Protein AF-A0A2V2N3D8-F1 (afdb_monomer_lite)

Secondary structure (DSSP, 8-state):
--SSSHHHHHHHHHHHHHHHHHHHHHHHHS-----------SSPEEPPHHHHHHHHTS-HHHHHHHH---HHHHHHHHTTS--EE-HHHHHHHHHHHHHHHHHHHHHHHHHHHHHHHHHHHHHHHHHHHHHHTS----------

Organism: NCBI:txid668570

Foldseek 3Di:
DPDPPPVVVVVVVVVVVVVVVVVVVCVVPVPPPPQDQQPDDVDWDFADPVLLVLLVVDDLVLLCVQLVHDSVVSVCVNVVVDGIGDPVSNVSSVVSSVVVVVVVVVVVVVVVVVVVVVVVVVVVVVVVVVVVPPPPPPDDPDDD

Radius of gyration: 30.5 Å; chains: 1; bounding box: 58×70×95 Å

Sequence (144 aa):
MGMSGMITISWFYTTSHVLMVGLGMLYLFGSKDTKRKIEHIAWSVPIPPDLLSRLREFSPVSISKVSGIYLDDVFDILKGNKTKTAPEVIDKLNKTIEILIKQDEELEREAAKIGFMIRGFDAIEQREHEKTDQPKRITGKGKT

Structure (mmCIF, N/CA/C/O backbone):
data_AF-A0A2V2N3D8-F1
#
_entry.id   AF-A0A2V2N3D8-F1
#
loop_
_atom_site.group_PDB
_atom_site.id
_atom_site.type_symbol
_atom_site.label_atom_id
_atom_site.label_alt_id
_atom_site.label_comp_id
_atom_site.label_asym_id
_atom_site.label_entity_id
_atom_site.label_seq_id
_atom_site.pdbx_PDB_ins_code
_atom_site.Cartn_x
_atom_site.Cartn_y
_atom_site.Cartn_z
_atom_site.occupancy
_atom_site.B_iso_or_equiv
_atom_site.auth_seq_id
_atom_site.auth_comp_id
_atom_site.auth_asym_id
_atom_site.auth_atom_id
_atom_site.pdbx_PDB_model_num
ATOM 1 N N . MET A 1 1 ? 31.073 -57.041 2.676 1.00 49.97 1 MET A N 1
ATOM 2 C CA . MET A 1 1 ? 31.063 -55.610 3.062 1.00 49.97 1 MET A CA 1
ATOM 3 C C . MET A 1 1 ? 30.559 -54.811 1.872 1.00 49.97 1 MET A C 1
ATOM 5 O O . MET A 1 1 ? 31.158 -54.948 0.818 1.00 49.97 1 MET A O 1
ATOM 9 N N . GLY A 1 2 ? 29.458 -54.056 1.988 1.00 52.28 2 GLY A N 1
ATOM 10 C CA . GLY A 1 2 ? 29.048 -53.166 0.886 1.00 52.28 2 GLY A CA 1
ATOM 11 C C . GLY A 1 2 ? 27.586 -52.714 0.795 1.00 52.28 2 GLY A C 1
ATOM 12 O O . GLY A 1 2 ? 27.300 -51.887 -0.054 1.00 52.28 2 GLY A O 1
ATOM 13 N N . MET A 1 3 ? 26.656 -53.187 1.636 1.00 47.53 3 MET A N 1
ATOM 14 C CA . MET A 1 3 ? 25.223 -52.831 1.495 1.00 47.53 3 MET A CA 1
ATOM 15 C C . MET A 1 3 ? 24.660 -51.884 2.567 1.00 47.53 3 MET A C 1
ATOM 17 O O . MET A 1 3 ? 23.502 -51.492 2.480 1.00 47.53 3 MET A O 1
ATOM 21 N N . SER A 1 4 ? 25.455 -51.465 3.556 1.00 51.56 4 SER A N 1
ATOM 22 C CA . SER A 1 4 ? 24.960 -50.598 4.642 1.00 51.56 4 SER A CA 1
ATOM 23 C C . SER A 1 4 ? 25.061 -49.093 4.345 1.00 51.56 4 SER A C 1
ATOM 25 O O . SER A 1 4 ? 24.487 -48.296 5.079 1.00 51.56 4 SER A O 1
ATOM 27 N N . GLY A 1 5 ? 25.783 -48.690 3.291 1.00 52.34 5 GLY A N 1
ATOM 28 C CA . GLY A 1 5 ? 26.052 -47.276 2.982 1.00 52.34 5 GLY A CA 1
ATOM 29 C C . GLY A 1 5 ? 25.018 -46.587 2.083 1.00 52.34 5 GLY A C 1
ATOM 30 O O . GLY A 1 5 ? 24.961 -45.364 2.062 1.00 52.34 5 GLY A O 1
ATOM 31 N N . MET A 1 6 ? 24.185 -47.338 1.350 1.00 50.06 6 MET A N 1
ATOM 32 C CA . MET A 1 6 ? 23.196 -46.751 0.426 1.00 50.06 6 MET A CA 1
ATOM 33 C C . MET A 1 6 ? 21.875 -46.361 1.103 1.00 50.06 6 MET A C 1
ATOM 35 O O . MET A 1 6 ? 21.172 -45.482 0.613 1.00 50.06 6 MET A O 1
ATOM 39 N N . ILE A 1 7 ? 21.538 -46.978 2.239 1.00 54.75 7 ILE A N 1
ATOM 40 C CA . ILE A 1 7 ? 20.257 -46.744 2.926 1.00 54.75 7 ILE A CA 1
ATOM 41 C C . ILE A 1 7 ? 20.304 -45.454 3.762 1.00 54.75 7 ILE A C 1
ATOM 43 O O . ILE A 1 7 ? 19.295 -44.764 3.900 1.00 54.75 7 ILE A O 1
ATOM 47 N N . THR A 1 8 ? 21.481 -45.067 4.262 1.00 54.50 8 THR A N 1
ATOM 48 C CA . THR A 1 8 ? 21.642 -43.859 5.085 1.00 54.50 8 THR A CA 1
ATOM 49 C C . THR A 1 8 ? 21.521 -42.571 4.268 1.00 54.50 8 THR A C 1
ATOM 51 O O . THR A 1 8 ? 20.907 -41.616 4.732 1.00 54.50 8 THR A O 1
ATOM 54 N N . ILE A 1 9 ? 22.015 -42.544 3.026 1.00 55.38 9 ILE A N 1
ATOM 55 C CA . ILE A 1 9 ? 21.994 -41.342 2.168 1.00 55.38 9 ILE A CA 1
ATOM 56 C C . ILE A 1 9 ? 20.555 -40.967 1.758 1.00 55.38 9 ILE A C 1
ATOM 58 O O . ILE A 1 9 ? 20.211 -39.788 1.679 1.00 55.38 9 ILE A O 1
ATOM 62 N N . SER A 1 10 ? 19.681 -41.961 1.566 1.00 54.50 10 SER A N 1
ATOM 63 C CA . SER A 1 10 ? 18.275 -41.747 1.188 1.00 54.50 10 SER A CA 1
ATOM 64 C C . SER A 1 10 ? 17.442 -41.081 2.302 1.00 54.50 10 SER A C 1
ATOM 66 O O . SER A 1 10 ? 16.588 -40.232 2.027 1.00 54.50 10 SER A O 1
ATOM 68 N N . TRP A 1 11 ? 17.738 -41.388 3.571 1.00 53.91 11 TRP A N 1
ATOM 69 C CA . TRP A 1 11 ? 17.076 -40.778 4.734 1.00 53.91 11 TRP A CA 1
ATOM 70 C C . TRP A 1 11 ? 17.438 -39.300 4.927 1.00 53.91 11 TRP A C 1
ATOM 72 O O . TRP A 1 11 ? 16.577 -38.491 5.277 1.00 53.91 11 TRP A O 1
ATOM 82 N N . PHE A 1 12 ? 18.687 -38.918 4.648 1.00 57.28 12 PHE A N 1
ATOM 83 C CA . PHE A 1 12 ? 19.108 -37.513 4.683 1.00 57.28 12 PHE A CA 1
ATOM 84 C C . PHE A 1 12 ? 18.426 -36.676 3.597 1.00 57.28 12 PHE A C 1
ATOM 86 O O . PHE A 1 12 ? 18.033 -35.536 3.845 1.00 57.28 12 PHE A O 1
ATOM 93 N N . TYR A 1 13 ? 18.236 -37.242 2.403 1.00 59.31 13 TYR A N 1
ATOM 94 C CA . TYR A 1 13 ? 17.580 -36.525 1.312 1.00 59.31 13 TYR A CA 1
ATOM 95 C C . TYR A 1 13 ? 16.099 -36.274 1.613 1.00 59.31 13 TYR A C 1
ATOM 97 O O . TYR A 1 13 ? 15.623 -35.147 1.492 1.00 59.31 13 TYR A O 1
ATOM 105 N N . THR A 1 14 ? 15.376 -37.295 2.068 1.00 61.81 14 THR A N 1
ATOM 106 C CA . THR A 1 14 ? 13.938 -37.185 2.366 1.00 61.81 14 THR A CA 1
ATOM 107 C C . THR A 1 14 ? 13.649 -36.236 3.531 1.00 61.81 14 THR A C 1
ATOM 109 O O . THR A 1 14 ? 12.771 -35.382 3.417 1.00 61.81 14 THR A O 1
ATOM 112 N N . THR A 1 15 ? 14.430 -36.294 4.612 1.00 64.50 15 THR A N 1
ATOM 113 C CA . THR A 1 15 ? 14.288 -35.364 5.748 1.00 64.50 15 THR A CA 1
ATOM 114 C C . THR A 1 15 ? 14.615 -33.915 5.379 1.00 64.50 15 THR A C 1
ATOM 116 O O . THR A 1 15 ? 13.903 -33.003 5.801 1.00 64.50 15 THR A O 1
ATOM 119 N N . SER A 1 16 ? 15.626 -33.685 4.534 1.00 65.06 16 SER A N 1
ATOM 120 C CA . SER A 1 16 ? 15.983 -32.338 4.069 1.00 65.06 16 SER A CA 1
ATOM 121 C C . SER A 1 16 ? 14.874 -31.692 3.225 1.00 65.06 16 SER A C 1
ATOM 123 O O . SER A 1 16 ? 14.559 -30.516 3.416 1.00 65.06 16 SER A O 1
ATOM 125 N N . HIS A 1 17 ? 14.208 -32.464 2.359 1.00 67.06 17 HIS A N 1
ATOM 126 C CA . HIS A 1 17 ? 13.106 -31.953 1.535 1.00 67.06 17 HIS A CA 1
ATOM 127 C C . HIS A 1 17 ? 11.864 -31.635 2.372 1.00 67.06 17 HIS A C 1
ATOM 129 O O . HIS A 1 17 ? 11.242 -30.594 2.172 1.00 67.06 17 HIS A O 1
ATOM 135 N N . VAL A 1 18 ? 11.526 -32.482 3.350 1.00 71.19 18 VAL A N 1
ATOM 136 C CA . VAL A 1 18 ? 10.392 -32.223 4.252 1.00 71.19 18 VAL A CA 1
ATOM 137 C C . VAL A 1 18 ? 10.633 -30.968 5.096 1.00 71.19 18 VAL A C 1
ATOM 139 O O . VAL A 1 18 ? 9.711 -30.174 5.271 1.00 71.19 18 VAL A O 1
ATOM 142 N N . LEU A 1 19 ? 11.866 -30.730 5.556 1.00 68.38 19 LEU A N 1
ATOM 143 C CA . LEU A 1 19 ? 12.216 -29.506 6.284 1.00 68.38 19 LEU A CA 1
ATOM 144 C C . LEU A 1 19 ? 12.133 -28.255 5.403 1.00 68.38 19 LEU A C 1
ATOM 146 O O 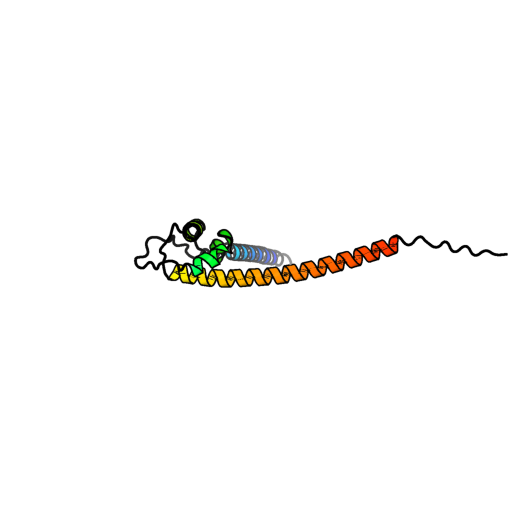. LEU A 1 19 ? 11.581 -27.253 5.847 1.00 68.38 19 LEU A O 1
ATOM 150 N N . MET A 1 20 ? 12.614 -28.311 4.157 1.00 70.62 20 MET A N 1
ATOM 151 C CA . MET A 1 20 ? 12.516 -27.192 3.207 1.00 70.62 20 MET A CA 1
ATOM 152 C C . MET A 1 20 ? 11.062 -26.859 2.852 1.00 70.62 20 MET A C 1
ATOM 154 O O . MET A 1 20 ? 10.684 -25.689 2.845 1.00 70.62 20 MET A O 1
ATOM 158 N N . VAL A 1 21 ? 10.221 -27.871 2.613 1.00 74.56 21 VAL A N 1
ATOM 159 C CA . VAL A 1 21 ? 8.789 -27.661 2.343 1.00 74.56 21 VAL A CA 1
ATOM 160 C C . VAL A 1 21 ? 8.066 -27.161 3.595 1.00 74.56 21 VAL A C 1
ATOM 162 O O . VAL A 1 21 ? 7.233 -26.263 3.496 1.00 74.56 21 VAL A O 1
ATOM 165 N N . GLY A 1 22 ? 8.412 -27.675 4.778 1.00 65.31 22 GLY A N 1
ATOM 166 C CA . GLY A 1 22 ? 7.877 -27.207 6.057 1.00 65.31 22 GLY A CA 1
ATOM 167 C C . GLY A 1 22 ? 8.225 -25.745 6.348 1.00 65.31 22 GLY A C 1
ATOM 168 O O . GLY A 1 22 ? 7.339 -24.969 6.697 1.00 65.31 22 GLY A O 1
ATOM 169 N N . LEU A 1 23 ? 9.480 -25.340 6.134 1.00 67.38 23 LEU A N 1
ATOM 170 C CA . LEU A 1 23 ? 9.928 -23.946 6.248 1.00 67.38 23 LEU A CA 1
ATOM 171 C C . LEU A 1 23 ? 9.301 -23.046 5.179 1.00 67.38 23 LEU A C 1
ATOM 173 O O . LEU A 1 23 ? 8.907 -21.929 5.496 1.00 67.38 23 LEU A O 1
ATOM 177 N N . GLY A 1 24 ? 9.144 -23.531 3.944 1.00 65.25 24 GLY A N 1
ATOM 178 C CA . GLY A 1 24 ? 8.444 -22.810 2.879 1.00 65.25 24 GLY A CA 1
ATOM 179 C C . GLY A 1 24 ? 6.967 -22.580 3.205 1.00 65.25 24 GLY A C 1
ATOM 180 O O . GLY A 1 24 ? 6.459 -21.475 3.037 1.00 65.25 24 GLY A O 1
ATOM 181 N N . MET A 1 25 ? 6.288 -23.587 3.761 1.00 64.44 25 MET A N 1
ATOM 182 C CA . MET A 1 25 ? 4.911 -23.458 4.246 1.00 64.44 25 MET A CA 1
ATOM 183 C C . MET A 1 25 ? 4.819 -22.538 5.468 1.00 64.44 25 MET A C 1
ATOM 185 O O . MET A 1 25 ? 3.895 -21.733 5.546 1.00 64.44 25 MET A O 1
ATOM 189 N N . LEU A 1 26 ? 5.783 -22.584 6.391 1.00 60.59 26 LEU A N 1
ATOM 190 C CA . LEU A 1 26 ? 5.844 -21.654 7.520 1.00 60.59 26 LEU A CA 1
ATOM 191 C C . LEU A 1 26 ? 6.127 -20.216 7.053 1.00 60.59 26 LEU A C 1
ATOM 193 O O . LEU A 1 26 ? 5.587 -19.282 7.621 1.00 60.59 26 LEU A O 1
ATOM 197 N N . TYR A 1 27 ? 6.909 -20.009 5.996 1.00 65.06 27 TYR A N 1
ATOM 198 C CA . TYR A 1 27 ? 7.130 -18.679 5.423 1.00 65.06 27 TYR A CA 1
ATOM 199 C C . TYR A 1 27 ? 5.881 -18.152 4.698 1.00 65.06 27 TYR A C 1
ATOM 201 O O . TYR A 1 27 ? 5.536 -16.980 4.826 1.00 65.06 27 TYR A O 1
ATOM 209 N N . LEU A 1 28 ? 5.150 -19.023 3.993 1.00 62.50 28 LEU A N 1
ATOM 210 C CA . LEU A 1 28 ? 3.914 -18.649 3.298 1.00 62.50 28 LEU A CA 1
ATOM 211 C C . LEU A 1 28 ? 2.707 -18.472 4.242 1.00 62.50 28 LEU A C 1
ATOM 213 O O . LEU A 1 28 ? 1.812 -17.686 3.933 1.00 62.50 28 LEU A O 1
ATOM 217 N N . PHE A 1 29 ? 2.667 -19.161 5.390 1.00 59.59 29 PHE A N 1
ATOM 218 C CA . PHE A 1 29 ? 1.515 -19.159 6.309 1.00 59.59 29 PHE A CA 1
ATOM 219 C C . PHE A 1 29 ? 1.804 -18.648 7.736 1.00 59.59 29 PHE A C 1
ATOM 221 O O . PHE A 1 29 ? 0.868 -18.503 8.524 1.00 59.59 29 PHE A O 1
ATOM 228 N N . GLY A 1 30 ? 3.060 -18.361 8.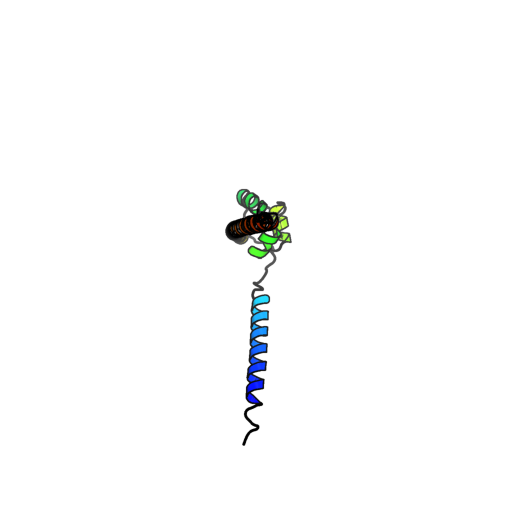090 1.00 48.69 30 GLY A N 1
ATOM 229 C CA . GLY A 1 30 ? 3.523 -18.162 9.474 1.00 48.69 30 GLY A CA 1
ATOM 230 C C . GLY A 1 30 ? 3.347 -16.774 10.084 1.00 48.69 30 GLY A C 1
ATOM 231 O O . GLY A 1 30 ? 3.672 -16.600 11.252 1.00 48.69 30 GLY A O 1
ATOM 232 N N . SER A 1 31 ? 2.767 -15.808 9.375 1.00 52.94 31 SER A N 1
ATOM 233 C CA . SER A 1 31 ? 2.318 -14.542 9.976 1.00 52.94 31 SER A CA 1
ATOM 234 C C . SER A 1 31 ? 0.810 -14.374 9.826 1.00 52.94 31 SER A C 1
ATOM 236 O O . SER A 1 31 ? 0.313 -13.402 9.261 1.00 52.94 31 SER A O 1
ATOM 238 N N . LYS A 1 32 ? 0.039 -15.318 10.374 1.00 48.69 32 LYS A N 1
ATOM 239 C CA . LYS A 1 32 ? -1.332 -15.018 10.809 1.00 48.69 32 LYS A CA 1
ATOM 240 C C . LYS A 1 32 ? -1.265 -14.340 12.172 1.00 48.69 32 LYS A C 1
ATOM 242 O O . LYS A 1 32 ? -1.662 -14.908 13.184 1.00 48.69 32 LYS A O 1
ATOM 247 N N . ASP A 1 33 ? -0.736 -13.121 12.176 1.00 49.22 33 ASP A N 1
ATOM 248 C CA . ASP A 1 33 ? -0.865 -12.240 13.325 1.00 49.22 33 ASP A CA 1
ATOM 249 C C . ASP A 1 33 ? -2.352 -12.031 13.614 1.00 49.22 33 ASP A C 1
ATOM 251 O O . ASP A 1 33 ? -3.177 -11.880 12.707 1.00 49.22 33 ASP A O 1
ATOM 255 N N . THR A 1 34 ? -2.689 -12.114 14.891 1.00 51.59 34 THR A N 1
ATOM 256 C CA . THR A 1 34 ? -4.045 -12.235 15.423 1.00 51.59 34 THR A CA 1
ATOM 257 C C . THR A 1 34 ? -4.934 -11.080 14.939 1.00 51.59 34 THR A C 1
ATOM 259 O O . THR A 1 34 ? -4.925 -9.985 15.500 1.00 51.59 34 THR A O 1
ATOM 262 N N . LYS A 1 35 ? -5.718 -11.319 13.878 1.00 50.62 35 LYS A N 1
ATOM 263 C CA . LYS A 1 35 ? -6.611 -10.336 13.243 1.00 50.62 35 LYS A CA 1
ATOM 264 C C . LYS A 1 35 ? -7.863 -10.105 14.087 1.00 50.62 35 LYS A C 1
ATOM 266 O O . LYS A 1 35 ? -8.917 -10.686 13.824 1.00 50.62 35 LYS A O 1
ATOM 271 N N . ARG A 1 36 ? -7.755 -9.256 15.109 1.00 55.38 36 ARG A N 1
ATOM 272 C CA . ARG A 1 36 ? -8.917 -8.808 15.885 1.00 55.38 36 ARG A CA 1
ATOM 273 C C . ARG A 1 36 ? -9.785 -7.900 15.014 1.00 55.38 36 ARG A C 1
ATOM 275 O O . ARG A 1 36 ? -9.318 -6.885 14.504 1.00 55.38 36 ARG A O 1
ATOM 282 N N . LYS A 1 37 ? -11.043 -8.300 14.826 1.00 52.00 37 LYS A N 1
ATOM 283 C CA . LYS A 1 37 ? -12.106 -7.450 14.283 1.00 52.00 37 LYS A CA 1
ATOM 284 C C . LYS A 1 37 ? -12.211 -6.216 15.189 1.00 52.00 37 LYS A C 1
ATOM 286 O O . LYS A 1 37 ? -12.085 -6.361 16.405 1.00 52.00 37 LYS A O 1
ATOM 291 N N . ILE A 1 38 ? -12.366 -5.020 14.619 1.00 57.28 38 ILE A N 1
ATOM 292 C CA . ILE A 1 38 ? -12.440 -3.766 15.387 1.00 57.28 38 ILE A CA 1
ATOM 293 C C . ILE A 1 38 ? -13.804 -3.718 16.096 1.00 57.28 38 ILE A C 1
ATOM 295 O O . ILE A 1 38 ? -14.729 -3.045 15.650 1.00 57.28 38 ILE A O 1
ATOM 299 N N . GLU A 1 39 ? -13.962 -4.489 17.168 1.00 50.38 39 GLU A N 1
ATOM 300 C CA . GLU A 1 39 ? -15.161 -4.504 18.001 1.00 50.38 39 GLU A CA 1
ATOM 301 C C . GLU A 1 39 ? -14.993 -3.487 19.137 1.00 50.38 39 GLU A C 1
ATOM 303 O O . GLU A 1 39 ? -14.048 -3.560 19.916 1.00 50.38 39 GLU A O 1
ATOM 308 N N . HIS A 1 40 ? -15.892 -2.496 19.152 1.00 48.59 40 HIS A N 1
ATOM 309 C CA . HIS A 1 40 ? -16.183 -1.533 20.224 1.00 48.59 40 HIS A CA 1
ATOM 310 C C . HIS A 1 40 ? -15.029 -1.182 21.182 1.00 48.59 40 HIS A C 1
ATOM 312 O O . HIS A 1 40 ? -14.878 -1.749 22.262 1.00 48.59 40 HIS A O 1
ATOM 318 N N . ILE A 1 41 ? -14.259 -0.154 20.821 1.00 53.53 41 ILE A N 1
ATOM 319 C CA . ILE A 1 41 ? -13.181 0.371 21.663 1.00 53.53 41 ILE A CA 1
ATOM 320 C C . ILE A 1 41 ? -13.732 1.567 22.439 1.00 53.53 41 ILE A C 1
ATOM 322 O O . ILE A 1 41 ? -14.161 2.554 21.843 1.00 53.53 41 ILE A O 1
ATOM 326 N N . ALA A 1 42 ? -13.744 1.459 23.772 1.00 55.53 42 ALA A N 1
ATOM 327 C CA . ALA A 1 42 ? -14.330 2.446 24.681 1.00 55.53 42 ALA A CA 1
ATOM 328 C C . ALA A 1 42 ? -13.746 3.862 24.505 1.00 55.53 42 ALA A C 1
ATOM 330 O O . ALA A 1 42 ? -14.429 4.838 24.806 1.00 55.53 42 ALA A O 1
ATOM 331 N N . TRP A 1 43 ? -12.521 3.985 23.975 1.00 64.31 43 TRP A N 1
ATOM 332 C CA . TRP A 1 43 ? -11.842 5.248 23.664 1.00 64.31 43 TRP A CA 1
ATOM 333 C C . TRP A 1 43 ? -11.566 5.359 22.161 1.00 64.31 43 TRP A C 1
ATOM 335 O O . TRP A 1 43 ? -10.510 4.973 21.660 1.00 64.31 43 TRP A O 1
ATOM 345 N N . SER A 1 44 ? -12.553 5.873 21.430 1.00 77.25 44 SER A N 1
ATOM 346 C CA . SER A 1 44 ? -12.452 6.130 19.994 1.00 77.25 44 SER A CA 1
ATOM 347 C C . SER A 1 44 ? -12.175 7.612 19.724 1.00 77.25 44 SER A C 1
ATOM 349 O O . SER A 1 44 ? -12.910 8.474 20.214 1.00 77.25 44 SER A O 1
ATOM 351 N N . VAL A 1 45 ? -11.167 7.902 18.909 1.00 81.88 45 VAL A N 1
ATOM 352 C CA . VAL A 1 45 ? -10.774 9.250 18.478 1.00 81.88 45 VAL A CA 1
ATOM 353 C C . VAL A 1 45 ? -11.346 9.503 17.075 1.00 81.88 45 VAL A C 1
ATOM 355 O O . VAL A 1 45 ? -11.447 8.555 16.285 1.00 81.88 45 VAL A O 1
ATOM 358 N N . PRO A 1 46 ? -11.774 10.737 16.745 1.00 85.19 46 PRO A N 1
ATOM 359 C CA . PRO A 1 46 ? -12.161 11.073 15.380 1.00 85.19 46 PRO A CA 1
ATOM 360 C C . PRO A 1 46 ? -11.006 10.841 14.404 1.00 85.19 46 PRO A C 1
ATOM 362 O O . PRO A 1 46 ? -9.847 11.112 14.718 1.00 85.19 46 PRO A O 1
ATOM 365 N N . ILE A 1 47 ? -11.330 10.354 13.208 1.00 85.94 47 ILE A N 1
ATOM 366 C CA . ILE A 1 47 ? -10.325 10.152 12.162 1.00 85.94 47 ILE A CA 1
ATOM 367 C C . ILE A 1 47 ? -9.915 11.523 11.596 1.00 85.94 47 ILE A C 1
ATOM 369 O O . ILE A 1 47 ? -10.796 12.283 11.184 1.00 85.94 47 ILE A O 1
ATOM 373 N N . PRO A 1 48 ? -8.612 11.864 11.556 1.00 86.50 48 PRO A N 1
ATOM 374 C CA . PRO A 1 48 ? -8.160 13.132 10.999 1.00 86.50 48 PRO A CA 1
ATOM 375 C C . PRO A 1 48 ? -8.531 13.247 9.510 1.00 86.50 48 PRO A C 1
ATOM 377 O O . PRO A 1 48 ? -8.298 12.299 8.755 1.00 86.50 48 PRO A O 1
ATOM 380 N N . PRO A 1 49 ? -9.052 14.398 9.047 1.00 84.75 49 PRO A N 1
ATOM 381 C CA . PRO A 1 49 ? -9.389 14.583 7.635 1.00 84.75 49 PRO A CA 1
ATOM 382 C C . PRO A 1 49 ? -8.147 14.537 6.734 1.00 84.75 49 PRO A C 1
ATOM 384 O O . PRO A 1 49 ? -8.222 14.026 5.622 1.00 84.75 49 PRO A O 1
ATOM 387 N N . ASP A 1 50 ? -6.999 15.000 7.236 1.00 89.56 50 ASP A N 1
ATOM 388 C CA . ASP A 1 50 ? -5.706 14.905 6.548 1.00 89.56 50 ASP A CA 1
ATOM 389 C C . ASP A 1 50 ? -5.309 13.446 6.268 1.00 89.56 50 ASP A C 1
ATOM 391 O O . ASP A 1 50 ? -4.969 13.081 5.142 1.00 89.56 50 ASP A O 1
ATOM 395 N N . LEU A 1 51 ? -5.471 12.577 7.273 1.00 88.69 51 LEU A N 1
ATOM 396 C CA . LEU A 1 51 ? -5.209 11.147 7.139 1.00 88.69 51 LEU A CA 1
ATOM 397 C C . LEU A 1 51 ? -6.115 10.511 6.078 1.00 88.69 51 LEU A C 1
ATOM 399 O O . LEU A 1 51 ? -5.647 9.718 5.267 1.00 88.69 51 LEU A O 1
ATOM 403 N N . LEU A 1 52 ? -7.404 10.861 6.059 1.00 88.62 52 LEU A N 1
ATOM 404 C CA . LEU A 1 52 ? -8.345 10.340 5.065 1.00 88.62 52 LEU A CA 1
ATOM 405 C C . LEU A 1 52 ? -7.985 10.766 3.642 1.00 88.62 52 LEU A C 1
ATOM 407 O O . LEU A 1 52 ? -8.079 9.944 2.733 1.00 88.62 52 LEU A O 1
ATOM 411 N N . SER A 1 53 ? -7.571 12.019 3.448 1.00 88.81 53 SER A N 1
ATOM 412 C CA . SER A 1 53 ? -7.125 12.512 2.141 1.00 88.81 53 SER A CA 1
ATOM 413 C C . SER A 1 53 ? -5.934 11.705 1.631 1.00 88.81 53 SER A C 1
ATOM 415 O O . SER A 1 53 ? -5.990 11.183 0.523 1.00 88.81 53 SER A O 1
ATOM 417 N N . ARG A 1 54 ? -4.921 11.494 2.478 1.00 90.38 54 ARG A N 1
ATOM 418 C CA . ARG A 1 54 ? -3.729 10.704 2.131 1.00 90.38 54 ARG A CA 1
ATOM 419 C C . ARG A 1 54 ? -4.048 9.230 1.890 1.00 90.38 54 ARG A C 1
ATOM 421 O O . ARG A 1 54 ? -3.517 8.621 0.973 1.00 90.38 54 ARG A O 1
ATOM 428 N N . LEU A 1 55 ? -4.951 8.634 2.672 1.00 90.25 55 LEU A N 1
ATOM 429 C CA . LEU A 1 55 ? -5.380 7.249 2.442 1.00 90.25 55 LEU A CA 1
ATOM 430 C C . LEU A 1 55 ? -6.131 7.080 1.113 1.00 90.25 55 LEU A C 1
ATOM 432 O O . LEU A 1 55 ? -6.094 5.996 0.546 1.00 90.25 55 LEU A O 1
ATOM 436 N N . ARG A 1 56 ? -6.808 8.114 0.598 1.00 88.62 56 ARG A N 1
ATOM 437 C CA . ARG A 1 56 ? -7.532 8.032 -0.684 1.00 88.62 56 ARG A CA 1
ATOM 438 C C . ARG A 1 56 ? -6.622 7.984 -1.907 1.00 88.62 56 ARG A C 1
ATOM 440 O O . ARG A 1 56 ? -7.084 7.550 -2.957 1.00 88.62 56 ARG A O 1
ATOM 447 N N . GLU A 1 57 ? -5.369 8.406 -1.779 1.00 90.62 57 GLU A N 1
ATOM 448 C CA . GLU A 1 57 ? -4.370 8.300 -2.850 1.00 90.62 57 GLU A CA 1
ATOM 449 C C . GLU A 1 57 ? -3.991 6.838 -3.124 1.00 90.62 57 GLU A C 1
ATOM 451 O O . GLU A 1 57 ? -3.597 6.488 -4.234 1.00 90.62 57 GLU A O 1
ATOM 456 N N . PHE A 1 58 ? -4.184 5.957 -2.138 1.00 90.12 58 PHE A N 1
ATOM 457 C CA . PHE A 1 58 ? -3.837 4.547 -2.234 1.00 90.12 58 PHE A CA 1
ATOM 458 C C 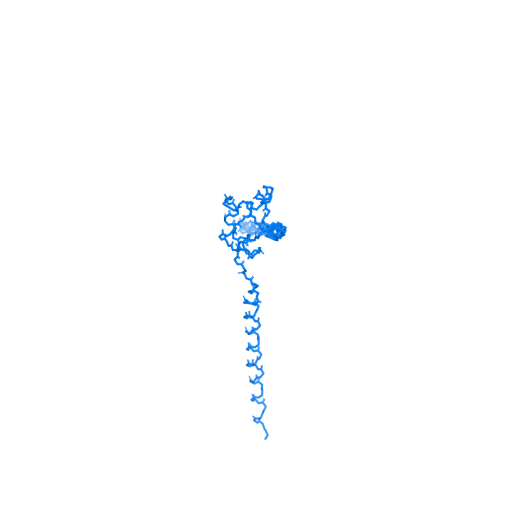. PHE A 1 58 ? -5.065 3.650 -2.391 1.00 90.12 58 PHE A C 1
ATOM 460 O O . PHE A 1 58 ? -6.161 3.918 -1.898 1.00 90.12 58 PHE A O 1
ATOM 467 N N . SER A 1 59 ? -4.860 2.503 -3.042 1.00 91.31 59 SER A N 1
ATOM 468 C CA . SER A 1 59 ? -5.904 1.486 -3.159 1.00 91.31 59 SER A CA 1
ATOM 469 C C . SER A 1 59 ? -6.295 0.924 -1.779 1.00 91.31 59 SER A C 1
ATOM 471 O O . SER A 1 59 ? -5.407 0.543 -1.005 1.00 91.31 59 SER A O 1
ATOM 473 N N . PRO A 1 60 ? -7.604 0.751 -1.488 1.00 90.75 60 PRO A N 1
ATOM 474 C CA . PRO A 1 60 ? -8.086 0.103 -0.263 1.00 90.75 60 PRO A CA 1
ATOM 475 C C . PRO A 1 60 ? -7.470 -1.283 -0.036 1.00 90.75 60 PRO A C 1
ATOM 477 O O . PRO A 1 60 ? -7.215 -1.687 1.099 1.00 90.75 60 PRO A O 1
ATOM 480 N N . VAL A 1 61 ? -7.187 -2.002 -1.126 1.00 91.81 61 VAL A N 1
ATOM 481 C CA . VAL A 1 61 ? -6.561 -3.330 -1.095 1.00 91.81 61 VAL A CA 1
ATOM 482 C C . VAL A 1 61 ? -5.119 -3.240 -0.601 1.00 91.81 61 VAL A C 1
ATOM 484 O O . VAL A 1 61 ? -4.718 -4.022 0.262 1.00 91.81 61 VAL A O 1
ATOM 487 N N . SER A 1 62 ? -4.352 -2.269 -1.099 1.00 89.94 62 SER A N 1
ATOM 488 C CA . SER A 1 62 ? -2.967 -2.037 -0.677 1.00 89.94 62 SER A CA 1
ATOM 489 C C . SER A 1 62 ? -2.903 -1.638 0.795 1.00 89.94 62 SER A C 1
ATOM 491 O O . SER A 1 62 ? -2.115 -2.201 1.556 1.00 89.94 62 SER A O 1
ATOM 493 N N . ILE A 1 63 ? -3.806 -0.753 1.227 1.00 90.44 63 ILE A N 1
ATOM 494 C CA . ILE A 1 63 ? -3.924 -0.342 2.629 1.00 90.44 63 ILE A CA 1
ATOM 495 C C . ILE A 1 63 ? -4.252 -1.545 3.510 1.00 90.44 63 ILE A C 1
ATOM 497 O O . ILE A 1 63 ? -3.574 -1.761 4.509 1.00 90.44 63 ILE A O 1
ATOM 501 N N . SER A 1 64 ? -5.245 -2.363 3.151 1.00 90.94 64 SER A N 1
ATOM 502 C CA . SER A 1 64 ? -5.614 -3.561 3.919 1.00 90.94 64 SER A CA 1
ATOM 503 C C . SER A 1 64 ? -4.458 -4.560 4.022 1.00 90.94 64 SER A C 1
ATOM 505 O O . SER A 1 64 ? -4.183 -5.085 5.102 1.00 90.94 64 SER A O 1
ATOM 507 N N . LYS A 1 65 ? -3.729 -4.783 2.922 1.00 90.31 65 LYS A N 1
ATOM 508 C CA . LYS A 1 65 ? -2.590 -5.706 2.877 1.00 90.31 65 LYS A CA 1
ATOM 509 C C . LYS A 1 65 ? -1.444 -5.258 3.785 1.00 90.31 65 LYS A C 1
ATOM 511 O O . LYS A 1 65 ? -0.913 -6.083 4.522 1.00 90.31 65 LYS A O 1
ATOM 516 N N . VAL A 1 66 ? -1.076 -3.977 3.740 1.00 90.44 66 VAL A N 1
ATOM 517 C CA . VAL A 1 66 ? 0.062 -3.433 4.501 1.00 90.44 66 VAL A CA 1
ATOM 518 C C . VAL A 1 66 ? -0.308 -3.174 5.961 1.00 90.44 66 VAL A C 1
ATOM 520 O O . VAL A 1 66 ? 0.430 -3.554 6.866 1.00 90.44 66 VAL A O 1
ATOM 523 N N . SER A 1 67 ? -1.477 -2.586 6.216 1.00 87.50 67 SER A N 1
ATOM 524 C CA . SER A 1 67 ? -1.945 -2.320 7.581 1.00 87.50 67 SER A CA 1
ATOM 525 C C . SER A 1 67 ? -2.419 -3.581 8.305 1.00 87.50 67 SER A C 1
ATOM 527 O O . SER A 1 67 ? -2.547 -3.574 9.526 1.00 87.50 67 SER A O 1
ATOM 529 N N . GLY A 1 68 ? -2.761 -4.659 7.598 1.00 86.94 68 GLY A N 1
ATOM 530 C CA . GLY A 1 68 ? -3.412 -5.835 8.181 1.00 86.94 68 GLY A CA 1
ATOM 531 C C . GLY A 1 68 ? -4.822 -5.568 8.730 1.00 86.94 68 GLY A C 1
ATOM 532 O O . GLY A 1 68 ? -5.360 -6.420 9.438 1.00 86.94 68 GLY A O 1
ATOM 533 N N . ILE A 1 69 ? -5.408 -4.399 8.446 1.00 88.69 69 ILE A N 1
ATOM 534 C CA . ILE A 1 69 ? -6.804 -4.063 8.754 1.00 88.69 69 ILE A CA 1
ATOM 535 C C . ILE A 1 69 ? -7.706 -4.772 7.738 1.00 88.69 69 ILE A C 1
ATOM 537 O O . ILE A 1 69 ? -7.329 -4.944 6.575 1.00 88.69 69 ILE A O 1
ATOM 541 N N . TYR A 1 70 ? -8.895 -5.203 8.162 1.00 88.38 70 TYR A N 1
ATOM 542 C CA . TYR A 1 70 ? -9.864 -5.807 7.251 1.00 88.38 70 TYR A CA 1
ATOM 543 C C . TYR A 1 70 ? -10.238 -4.839 6.129 1.00 88.38 70 TYR A C 1
ATOM 545 O O . TYR A 1 70 ? -10.429 -3.648 6.355 1.00 88.38 70 TYR A O 1
ATOM 553 N N . LEU A 1 71 ? -10.353 -5.366 4.913 1.00 89.12 71 LEU A N 1
ATOM 554 C CA . LEU A 1 71 ? -10.675 -4.568 3.736 1.00 89.12 71 LEU A CA 1
ATOM 555 C C . LEU A 1 71 ? -12.002 -3.813 3.904 1.00 89.12 71 LEU A C 1
ATOM 557 O O . LEU A 1 71 ? -12.074 -2.634 3.570 1.00 89.12 71 LEU A O 1
ATOM 561 N N . ASP A 1 72 ? -13.008 -4.462 4.490 1.00 88.81 72 ASP A N 1
ATOM 562 C CA . ASP A 1 72 ? -14.310 -3.849 4.774 1.00 88.81 72 ASP A CA 1
ATOM 563 C C . ASP A 1 72 ? -14.180 -2.668 5.747 1.00 88.81 72 ASP A C 1
ATOM 565 O O . ASP A 1 72 ? -14.709 -1.590 5.485 1.00 88.81 72 ASP A O 1
ATOM 569 N N . ASP A 1 73 ? -13.378 -2.821 6.809 1.00 86.56 73 ASP A N 1
ATOM 570 C CA . ASP A 1 73 ? -13.081 -1.738 7.755 1.00 86.56 73 ASP A CA 1
ATOM 571 C C . ASP A 1 73 ? -12.363 -0.566 7.063 1.00 86.56 73 ASP A C 1
ATOM 573 O O . ASP A 1 73 ? -12.653 0.595 7.349 1.00 86.56 73 ASP A O 1
ATOM 577 N N . VAL A 1 74 ? -11.439 -0.849 6.138 1.00 88.88 74 VAL A N 1
ATOM 578 C CA . VAL A 1 74 ? -10.759 0.186 5.340 1.00 88.88 74 VAL A CA 1
ATOM 579 C C . VAL A 1 74 ? -11.758 0.908 4.435 1.00 88.88 74 VAL A C 1
ATOM 581 O O . VAL A 1 74 ? -11.731 2.135 4.358 1.00 88.88 74 VAL A O 1
ATOM 584 N N . PHE A 1 75 ? -12.671 0.182 3.786 1.00 90.75 75 PHE A N 1
ATOM 585 C CA . PHE A 1 75 ? -13.727 0.789 2.978 1.00 90.75 75 PHE A CA 1
ATOM 586 C C . PHE A 1 75 ? -14.642 1.685 3.808 1.00 90.75 75 PHE A C 1
ATOM 588 O O . PHE A 1 75 ? -14.957 2.792 3.369 1.00 90.75 75 PHE A O 1
ATOM 595 N N . ASP A 1 76 ? -15.039 1.246 4.999 1.00 88.69 76 ASP A N 1
ATOM 596 C CA . ASP A 1 76 ? -15.885 2.035 5.892 1.00 88.69 76 ASP A CA 1
ATOM 597 C C . ASP A 1 76 ? -15.188 3.307 6.383 1.00 88.69 76 ASP A C 1
ATOM 599 O O . ASP A 1 76 ? -15.823 4.360 6.489 1.00 88.69 76 ASP A O 1
ATOM 603 N N . ILE A 1 77 ? -13.877 3.243 6.624 1.00 87.44 77 ILE A N 1
ATOM 604 C CA . ILE A 1 77 ? -13.053 4.410 6.963 1.00 87.44 77 ILE A CA 1
ATOM 605 C C . ILE A 1 77 ? -12.972 5.378 5.774 1.00 87.44 77 ILE A C 1
ATOM 607 O O . ILE A 1 77 ? -13.263 6.563 5.924 1.00 87.44 77 ILE A O 1
ATOM 611 N N . LEU A 1 78 ? -12.639 4.889 4.577 1.00 87.56 78 LEU A N 1
ATOM 612 C CA . LEU A 1 78 ? -12.452 5.721 3.379 1.00 87.56 78 LEU A CA 1
ATOM 613 C C . LEU A 1 78 ? -13.746 6.395 2.898 1.00 87.56 78 LEU A C 1
ATOM 615 O O . LEU A 1 78 ? -13.723 7.551 2.453 1.00 87.56 78 LEU A O 1
ATOM 619 N N . LYS A 1 79 ? -14.876 5.682 3.007 1.00 87.19 79 LYS A N 1
ATOM 620 C CA . LYS A 1 79 ? -16.222 6.195 2.704 1.00 87.19 79 LYS A CA 1
ATOM 621 C C . LYS A 1 79 ? -16.731 7.185 3.753 1.00 87.19 79 LYS A C 1
ATOM 623 O O . LYS A 1 79 ? -17.707 7.878 3.492 1.00 87.19 79 LYS A O 1
ATOM 628 N N . GLY A 1 80 ? -16.081 7.268 4.915 1.00 80.81 80 GLY A N 1
ATOM 629 C CA . GLY A 1 80 ? -16.519 8.111 6.026 1.00 80.81 80 GLY A CA 1
ATOM 630 C C . GLY A 1 80 ? -17.695 7.533 6.819 1.00 80.81 80 GLY A C 1
ATOM 631 O O . GLY A 1 80 ? -18.248 8.230 7.666 1.00 80.81 80 GLY A O 1
ATOM 632 N N . ASN A 1 81 ? -18.057 6.264 6.592 1.00 84.12 81 ASN A N 1
ATOM 633 C CA . ASN A 1 81 ? -19.055 5.549 7.397 1.00 84.12 81 ASN A CA 1
ATOM 634 C C . ASN A 1 81 ? -18.571 5.396 8.847 1.00 84.12 81 ASN A C 1
ATOM 636 O O . ASN A 1 81 ? -19.360 5.439 9.791 1.00 84.12 81 ASN A O 1
ATOM 640 N N . LYS A 1 82 ? -17.253 5.239 9.027 1.00 79.19 82 LYS A N 1
ATOM 641 C CA . LYS A 1 82 ? -16.592 5.115 10.327 1.00 79.19 82 LYS A CA 1
ATOM 642 C C . LYS A 1 82 ? -15.925 6.440 10.692 1.00 79.19 82 LYS A C 1
ATOM 644 O O . LYS A 1 82 ? -14.840 6.753 10.219 1.00 79.19 82 LYS A O 1
ATOM 649 N N . THR A 1 83 ? -16.580 7.229 11.540 1.00 76.88 83 THR A N 1
ATOM 650 C CA . THR A 1 83 ? -16.104 8.571 11.939 1.00 76.88 83 THR A CA 1
ATOM 651 C C . THR A 1 83 ? -15.149 8.553 13.129 1.00 76.88 83 THR A C 1
ATOM 653 O O . THR A 1 83 ? -14.379 9.494 13.320 1.00 76.88 83 THR A O 1
ATOM 656 N N . LYS A 1 84 ? -15.181 7.483 13.929 1.00 81.88 84 LYS A N 1
ATOM 657 C CA . LYS A 1 84 ? -14.326 7.296 15.102 1.00 81.88 84 LYS A CA 1
ATOM 658 C C . LYS A 1 84 ? -13.688 5.916 15.071 1.00 81.88 84 LYS A C 1
ATOM 660 O O . LYS A 1 84 ? -14.335 4.930 14.723 1.00 81.88 84 LYS A O 1
ATOM 665 N N . THR A 1 85 ? -12.423 5.844 15.457 1.00 84.31 85 THR A N 1
ATOM 666 C CA . THR A 1 85 ? -11.669 4.589 15.528 1.00 84.31 85 THR A CA 1
ATOM 667 C C . THR A 1 85 ? -10.689 4.629 16.695 1.00 84.31 85 THR A C 1
ATOM 669 O O . THR A 1 85 ? -10.532 5.664 17.341 1.00 84.31 85 THR A O 1
ATOM 672 N N . ALA A 1 86 ? -10.051 3.507 17.013 1.00 84.62 86 ALA A N 1
ATOM 673 C CA . ALA A 1 86 ? -9.024 3.510 18.045 1.00 84.62 86 ALA A CA 1
ATOM 674 C C . ALA A 1 86 ? -7.785 4.305 17.616 1.00 84.62 86 ALA A C 1
ATOM 676 O O . ALA A 1 86 ? -7.393 4.232 16.449 1.00 84.62 86 ALA A O 1
ATOM 677 N N . PRO A 1 87 ? -7.119 4.993 18.558 1.00 84.69 87 PRO A N 1
ATOM 678 C CA . PRO A 1 87 ? -5.870 5.697 18.278 1.00 84.69 87 PRO A CA 1
ATOM 679 C C . PRO A 1 87 ? -4.795 4.759 17.704 1.00 84.69 87 PRO A C 1
ATOM 681 O O . PRO A 1 87 ? -4.104 5.123 16.762 1.00 84.69 87 PRO A O 1
ATOM 684 N N . GLU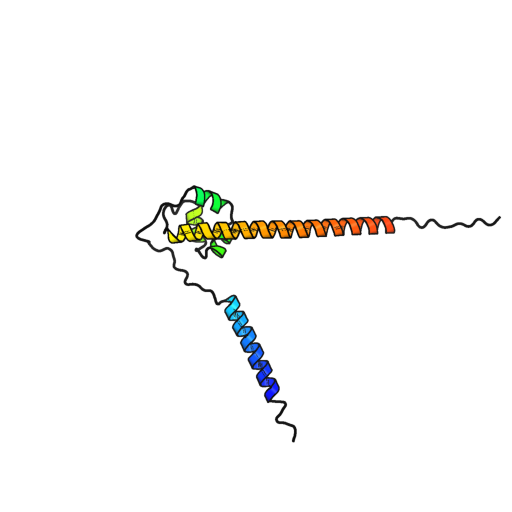 A 1 88 ? -4.745 3.503 18.153 1.00 85.12 88 GLU A N 1
ATOM 685 C CA . GLU A 1 88 ? -3.840 2.483 17.601 1.00 85.12 88 GLU A CA 1
ATOM 686 C C . GLU A 1 88 ? -4.068 2.223 16.104 1.00 85.12 88 GLU A C 1
ATOM 688 O O . GLU A 1 88 ? -3.126 1.986 15.349 1.00 85.12 88 GLU A O 1
ATOM 693 N N . VAL A 1 89 ? -5.325 2.279 15.653 1.00 85.81 89 VAL A N 1
ATOM 694 C CA . VAL A 1 89 ? -5.675 2.105 14.238 1.00 85.81 89 VAL A CA 1
ATOM 695 C C . VAL A 1 89 ? -5.230 3.325 13.434 1.00 85.81 89 VAL A C 1
ATOM 697 O O . VAL A 1 89 ? -4.718 3.159 12.330 1.00 85.81 89 VAL A O 1
ATOM 700 N N . ILE A 1 90 ? -5.366 4.533 13.990 1.00 87.56 90 ILE A N 1
ATOM 701 C CA . ILE A 1 90 ? -4.870 5.777 13.380 1.00 87.56 90 ILE A CA 1
ATOM 702 C C . ILE A 1 90 ? -3.350 5.702 13.194 1.00 87.56 90 ILE A C 1
ATOM 704 O O . ILE A 1 90 ? -2.857 5.926 12.089 1.00 87.56 90 ILE A O 1
ATOM 708 N N . ASP A 1 91 ? -2.612 5.302 14.229 1.00 88.88 91 ASP A N 1
ATOM 709 C CA . ASP A 1 91 ? -1.156 5.139 14.154 1.00 88.88 91 ASP A CA 1
ATOM 710 C C . ASP A 1 91 ? -0.747 4.082 13.126 1.00 88.88 91 ASP A C 1
ATOM 712 O O . ASP A 1 91 ? 0.213 4.263 12.372 1.00 88.88 91 ASP A O 1
ATOM 716 N N . LYS A 1 92 ? -1.496 2.977 13.050 1.00 89.69 92 LYS A N 1
ATOM 717 C CA . LYS A 1 92 ? -1.251 1.923 12.062 1.00 89.69 92 LYS A CA 1
ATOM 718 C C . LYS A 1 92 ? -1.473 2.414 10.633 1.00 89.69 92 LYS A C 1
ATOM 720 O O . LYS A 1 92 ? -0.684 2.082 9.749 1.00 89.69 92 LYS A O 1
ATOM 725 N N . LEU A 1 93 ? -2.515 3.210 10.404 1.00 91.00 93 LEU A N 1
ATOM 726 C CA . LEU A 1 93 ? -2.804 3.819 9.106 1.00 91.00 93 LEU A CA 1
ATOM 727 C C . LEU A 1 93 ? -1.728 4.839 8.712 1.00 91.00 93 LEU A C 1
ATOM 729 O O . LEU A 1 93 ? -1.259 4.793 7.579 1.00 91.00 93 LEU A O 1
ATOM 733 N N . ASN A 1 94 ? -1.260 5.673 9.646 1.00 92.12 94 ASN A N 1
ATOM 734 C CA . ASN A 1 94 ? -0.141 6.595 9.414 1.00 92.12 94 ASN A CA 1
ATOM 735 C C . ASN A 1 94 ? 1.124 5.855 8.955 1.00 92.12 94 ASN A C 1
ATOM 737 O O . ASN A 1 94 ? 1.680 6.167 7.904 1.00 92.12 94 ASN A O 1
ATOM 741 N N . LYS A 1 95 ? 1.532 4.812 9.689 1.00 93.38 95 LYS A N 1
ATOM 742 C CA . LYS A 1 95 ? 2.688 3.977 9.313 1.00 93.38 95 LYS A CA 1
ATOM 743 C C . LYS A 1 95 ? 2.488 3.282 7.967 1.00 93.38 95 LYS A C 1
ATOM 745 O O . LYS A 1 95 ? 3.429 3.133 7.197 1.00 93.38 95 LYS A O 1
ATOM 750 N N . THR A 1 96 ? 1.260 2.854 7.680 1.00 92.94 96 THR A N 1
ATOM 751 C CA . THR A 1 96 ? 0.920 2.207 6.408 1.00 92.94 96 THR A CA 1
ATOM 752 C C . THR A 1 96 ? 1.134 3.151 5.232 1.00 92.94 96 THR A C 1
ATOM 754 O O . THR A 1 96 ? 1.703 2.732 4.231 1.00 92.94 96 THR A O 1
ATOM 757 N N . ILE A 1 97 ? 0.746 4.421 5.359 1.00 93.44 97 ILE A N 1
ATOM 758 C CA . ILE A 1 97 ? 0.977 5.425 4.314 1.00 93.44 97 ILE A CA 1
ATOM 759 C C . ILE A 1 97 ? 2.471 5.609 4.058 1.00 93.44 97 ILE A C 1
ATOM 761 O O . ILE A 1 97 ? 2.888 5.607 2.908 1.00 93.44 97 ILE A O 1
ATOM 765 N N . GLU A 1 98 ? 3.294 5.718 5.103 1.00 93.31 98 GLU A N 1
ATOM 766 C CA . GLU A 1 98 ? 4.747 5.859 4.932 1.00 93.31 98 GLU A CA 1
ATOM 767 C C . GLU A 1 98 ? 5.372 4.671 4.191 1.00 93.31 98 GLU A C 1
ATOM 769 O O . GLU A 1 98 ? 6.275 4.849 3.374 1.00 93.31 98 GLU A O 1
ATOM 774 N N . ILE A 1 99 ? 4.892 3.455 4.463 1.00 92.62 99 ILE A N 1
ATOM 775 C CA . ILE A 1 99 ? 5.343 2.249 3.761 1.00 92.62 99 ILE A CA 1
ATOM 776 C C . ILE A 1 99 ? 4.904 2.289 2.297 1.00 92.62 99 ILE A C 1
ATOM 778 O O . ILE A 1 99 ? 5.708 1.987 1.419 1.00 92.62 99 ILE A O 1
ATOM 782 N N . LEU A 1 100 ? 3.653 2.667 2.032 1.00 91.12 100 LEU A N 1
ATOM 783 C CA . LEU A 1 100 ? 3.113 2.727 0.676 1.00 91.12 100 LEU A CA 1
ATOM 784 C C . LEU A 1 100 ? 3.814 3.793 -0.175 1.00 91.12 100 LEU A C 1
ATOM 786 O O . LEU A 1 100 ? 4.143 3.502 -1.317 1.00 91.12 100 LEU A O 1
ATOM 790 N N . ILE A 1 101 ? 4.127 4.965 0.388 1.00 92.38 101 ILE A N 1
ATOM 791 C CA . ILE A 1 101 ? 4.908 6.009 -0.300 1.00 92.38 101 ILE A CA 1
ATOM 792 C C . ILE A 1 101 ? 6.287 5.472 -0.697 1.00 92.38 101 ILE A C 1
ATOM 794 O O . ILE A 1 101 ? 6.699 5.610 -1.842 1.00 92.38 101 ILE A O 1
ATOM 798 N N . LYS A 1 102 ? 6.992 4.804 0.225 1.00 93.56 102 LYS A N 1
ATOM 799 C CA . LYS A 1 102 ? 8.312 4.225 -0.074 1.00 93.56 102 LYS A CA 1
ATOM 800 C C . LYS A 1 102 ? 8.251 3.161 -1.166 1.00 93.56 102 LYS A C 1
ATOM 802 O O . LYS A 1 102 ? 9.153 3.094 -1.992 1.00 93.56 102 LYS A O 1
ATOM 807 N N . GLN A 1 103 ? 7.210 2.329 -1.154 1.00 91.50 103 GLN A N 1
ATOM 808 C CA . GLN A 1 103 ? 7.002 1.319 -2.191 1.00 91.50 103 GLN A CA 1
ATOM 809 C C . GLN A 1 103 ? 6.733 1.960 -3.551 1.00 91.50 103 GLN A C 1
ATOM 811 O O . GLN A 1 103 ? 7.253 1.480 -4.551 1.00 91.50 103 GLN A O 1
ATOM 816 N N . ASP A 1 104 ? 5.959 3.041 -3.588 1.00 90.81 104 ASP A N 1
ATOM 817 C CA . ASP A 1 104 ? 5.672 3.767 -4.824 1.00 90.81 104 ASP A CA 1
ATOM 818 C C . ASP A 1 104 ? 6.943 4.412 -5.400 1.00 90.81 104 ASP A C 1
ATOM 820 O O . ASP A 1 104 ? 7.276 4.192 -6.561 1.00 90.81 104 ASP A O 1
ATOM 824 N N . GLU A 1 105 ? 7.747 5.078 -4.562 1.00 92.69 105 GLU A N 1
ATOM 825 C CA . GLU A 1 105 ? 9.049 5.633 -4.965 1.00 92.69 105 GLU A CA 1
ATOM 826 C C . GLU A 1 105 ? 10.019 4.561 -5.495 1.00 92.69 105 GLU A C 1
ATOM 828 O O . GLU A 1 105 ? 10.802 4.805 -6.418 1.00 92.69 105 GLU A O 1
ATOM 833 N N . GLU A 1 106 ? 10.012 3.368 -4.897 1.00 91.94 106 GLU A N 1
ATOM 834 C CA . GLU A 1 106 ? 10.839 2.247 -5.343 1.00 91.94 106 GLU A CA 1
ATOM 835 C C . GLU A 1 106 ? 10.371 1.721 -6.705 1.00 91.94 106 GLU A C 1
ATOM 837 O O . GLU A 1 106 ? 11.189 1.558 -7.615 1.00 91.94 106 GLU A O 1
ATOM 842 N N . LEU A 1 107 ? 9.058 1.561 -6.887 1.00 90.81 107 LEU A N 1
ATOM 843 C CA . LEU A 1 107 ? 8.461 1.161 -8.160 1.00 90.81 107 LEU A CA 1
ATOM 844 C C . LEU A 1 107 ? 8.719 2.188 -9.265 1.00 90.81 107 LEU A C 1
ATOM 846 O O . LEU A 1 107 ? 9.028 1.799 -10.391 1.00 90.81 107 LEU A O 1
ATOM 850 N N . GLU A 1 108 ? 8.666 3.486 -8.967 1.00 91.00 108 GLU A N 1
ATOM 851 C CA . GLU A 1 108 ? 9.008 4.535 -9.931 1.00 91.00 108 GLU A CA 1
ATOM 852 C C . GLU A 1 108 ? 10.470 4.443 -10.385 1.00 91.00 108 GLU A C 1
ATOM 854 O O . GLU A 1 108 ? 10.767 4.560 -11.579 1.00 91.00 108 GLU A O 1
ATOM 859 N N . ARG A 1 109 ? 11.401 4.177 -9.461 1.00 93.56 109 ARG A N 1
ATOM 860 C CA . ARG A 1 109 ? 12.821 3.979 -9.800 1.00 93.56 109 ARG A CA 1
ATOM 861 C C . ARG A 1 109 ? 13.030 2.742 -10.665 1.00 93.56 109 ARG A C 1
ATOM 863 O O . ARG A 1 109 ? 13.808 2.788 -11.622 1.00 93.56 109 ARG A O 1
ATOM 870 N N . GLU A 1 110 ? 12.347 1.646 -10.351 1.00 92.06 110 GLU A N 1
ATOM 871 C CA . GLU A 1 110 ? 12.404 0.422 -11.151 1.00 92.06 110 GLU A CA 1
ATOM 872 C C . GLU A 1 110 ? 11.811 0.631 -12.546 1.00 92.06 110 GLU A C 1
ATOM 874 O O . GLU A 1 110 ? 12.440 0.269 -13.544 1.00 92.06 110 GLU A O 1
ATOM 879 N N . ALA A 1 111 ? 10.657 1.292 -12.638 1.00 92.19 111 ALA A N 1
ATOM 880 C CA . ALA A 1 111 ? 10.021 1.636 -13.902 1.00 92.19 111 ALA A CA 1
ATOM 881 C C . ALA A 1 111 ? 10.919 2.544 -14.755 1.00 92.19 111 ALA A C 1
ATOM 883 O O . ALA A 1 111 ? 11.074 2.304 -15.954 1.00 92.19 111 ALA A O 1
ATOM 884 N N . ALA A 1 112 ? 11.584 3.534 -14.149 1.00 91.69 112 ALA A N 1
ATOM 885 C CA . ALA A 1 112 ? 12.540 4.397 -14.840 1.00 91.69 112 ALA A CA 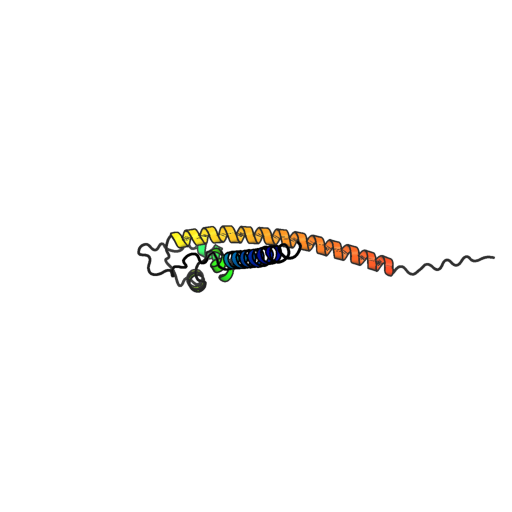1
ATOM 886 C C . ALA A 1 112 ? 13.745 3.610 -15.381 1.00 91.69 112 ALA A C 1
ATOM 888 O O . ALA A 1 112 ? 14.165 3.816 -16.524 1.00 91.69 112 ALA A O 1
ATOM 889 N N . LYS A 1 113 ? 14.276 2.666 -14.595 1.00 93.12 113 LYS A N 1
ATOM 890 C CA . LYS A 1 113 ? 15.366 1.779 -15.025 1.00 93.12 113 LYS A CA 1
ATOM 891 C C . LYS A 1 113 ? 14.940 0.897 -16.198 1.00 93.12 113 LYS A C 1
ATOM 893 O O . LYS A 1 113 ? 15.687 0.772 -17.168 1.00 93.12 113 LYS A O 1
ATOM 898 N N . ILE A 1 114 ? 13.745 0.312 -16.133 1.00 90.62 114 ILE A N 1
ATOM 899 C CA . ILE A 1 114 ? 13.178 -0.494 -17.221 1.00 90.62 114 ILE A CA 1
ATOM 900 C C . ILE A 1 114 ? 12.979 0.364 -18.471 1.00 90.62 114 ILE A C 1
ATOM 902 O O . ILE A 1 114 ? 13.420 -0.026 -19.549 1.00 90.62 114 ILE A O 1
ATOM 906 N N . GLY A 1 115 ? 12.410 1.561 -18.331 1.00 89.00 115 GLY A N 1
ATOM 907 C CA . GLY A 1 115 ? 12.226 2.496 -19.439 1.00 89.00 115 GLY A CA 1
ATOM 908 C C . GLY A 1 115 ? 13.543 2.888 -20.114 1.00 89.00 115 GLY A C 1
ATOM 909 O O . GLY A 1 115 ? 13.609 2.962 -21.340 1.00 89.00 115 GLY A O 1
ATOM 910 N N . PHE A 1 116 ? 14.615 3.081 -19.340 1.00 91.25 116 PHE A N 1
ATOM 911 C CA . PHE A 1 116 ? 15.950 3.316 -19.891 1.00 91.25 116 PHE A CA 1
ATOM 912 C C . PHE A 1 116 ? 16.469 2.111 -20.688 1.00 91.25 116 PHE A C 1
ATOM 914 O O . PHE A 1 116 ? 16.990 2.287 -21.788 1.00 91.25 116 PHE A O 1
ATOM 921 N N . MET A 1 117 ? 16.298 0.891 -20.166 1.00 91.00 117 MET A N 1
ATOM 922 C CA . MET A 1 117 ? 16.708 -0.331 -20.866 1.00 91.00 117 MET A CA 1
ATOM 923 C C . MET A 1 117 ? 15.942 -0.520 -22.177 1.00 91.00 117 MET A C 1
ATOM 925 O O . MET A 1 117 ? 16.575 -0.778 -23.196 1.00 91.00 117 MET A O 1
ATOM 929 N N . ILE A 1 118 ? 14.617 -0.331 -22.175 1.00 90.19 118 ILE A N 1
ATOM 930 C CA . ILE A 1 118 ? 13.774 -0.450 -23.377 1.00 90.19 118 ILE A CA 1
ATOM 931 C C . ILE A 1 118 ? 14.248 0.519 -24.462 1.00 90.19 118 ILE A C 1
ATOM 933 O O . ILE A 1 118 ? 14.546 0.089 -25.568 1.00 90.19 118 ILE A O 1
ATOM 937 N N . ARG A 1 119 ? 14.454 1.800 -24.128 1.00 87.50 119 ARG A N 1
ATOM 938 C CA . ARG A 1 119 ? 14.984 2.785 -25.091 1.00 87.50 119 ARG A CA 1
ATOM 939 C C . ARG A 1 119 ? 16.357 2.396 -25.643 1.00 87.50 119 ARG A C 1
ATOM 941 O O . ARG A 1 119 ? 16.667 2.691 -26.794 1.00 87.50 119 ARG A O 1
ATOM 948 N N . GLY A 1 120 ? 17.193 1.765 -24.818 1.00 87.12 120 GLY A N 1
ATOM 949 C CA . GLY A 1 120 ? 18.478 1.220 -25.247 1.00 87.12 120 GLY A CA 1
ATOM 950 C C . GLY A 1 120 ? 18.322 0.084 -26.259 1.00 87.12 120 GLY A C 1
ATOM 951 O O . GLY A 1 120 ? 19.044 0.068 -27.254 1.00 87.12 120 GLY A O 1
ATOM 952 N N . PHE A 1 121 ? 17.366 -0.822 -26.037 1.00 88.69 121 PHE A N 1
ATOM 953 C CA . PHE A 1 121 ? 17.031 -1.889 -26.983 1.00 88.69 121 PHE A CA 1
ATOM 954 C C . PHE A 1 121 ? 16.468 -1.334 -28.294 1.00 88.69 121 PHE A C 1
ATOM 956 O O . PHE A 1 121 ? 16.988 -1.693 -29.348 1.00 88.69 121 PHE A O 1
ATOM 963 N N . ASP A 1 122 ? 15.524 -0.391 -28.239 1.00 87.75 122 ASP A N 1
ATOM 964 C CA . ASP A 1 122 ? 14.938 0.239 -29.433 1.00 87.75 122 ASP A CA 1
ATOM 965 C C . ASP A 1 122 ? 16.019 0.899 -30.313 1.00 87.75 122 ASP A C 1
ATOM 967 O O . ASP A 1 122 ? 16.017 0.781 -31.538 1.00 87.75 122 ASP A O 1
ATOM 971 N N . ALA A 1 123 ? 16.995 1.575 -29.696 1.00 85.94 123 ALA A N 1
ATOM 972 C CA . ALA A 1 123 ? 18.098 2.214 -30.414 1.00 85.94 123 ALA A CA 1
ATOM 973 C C . ALA A 1 123 ? 19.082 1.206 -31.038 1.00 85.94 123 ALA A C 1
ATOM 975 O O . ALA A 1 123 ? 19.721 1.508 -32.049 1.00 85.94 123 ALA A O 1
ATOM 976 N N . ILE A 1 124 ? 19.244 0.024 -30.435 1.00 83.94 124 ILE A N 1
ATOM 977 C CA . ILE A 1 124 ? 20.046 -1.065 -31.007 1.00 83.94 124 ILE A CA 1
ATOM 978 C C . ILE A 1 124 ? 19.303 -1.677 -32.195 1.00 83.94 124 ILE A C 1
ATOM 980 O O . ILE A 1 124 ? 19.901 -1.810 -33.260 1.00 83.94 124 ILE A O 1
ATOM 984 N N . GLU A 1 125 ? 18.012 -1.968 -32.042 1.00 82.81 125 GLU A N 1
ATOM 985 C CA . GLU A 1 125 ? 17.159 -2.521 -33.097 1.00 82.81 125 GLU A CA 1
ATOM 986 C C . GLU A 1 125 ? 17.129 -1.602 -34.329 1.00 82.81 125 GLU A C 1
ATOM 988 O O . GLU A 1 125 ? 17.385 -2.053 -35.446 1.00 82.81 125 GLU A O 1
ATOM 993 N N . GLN A 1 126 ? 16.961 -0.288 -34.140 1.00 79.94 126 GLN A N 1
ATOM 994 C CA . GLN A 1 126 ? 17.036 0.690 -35.236 1.00 79.94 126 GLN A CA 1
ATOM 995 C C . GLN A 1 126 ? 18.374 0.636 -35.989 1.00 79.94 126 GLN A C 1
ATOM 997 O O . GLN A 1 126 ? 18.393 0.652 -37.219 1.00 79.94 126 GLN A O 1
ATOM 1002 N N . ARG A 1 127 ? 19.503 0.504 -35.279 1.00 78.19 127 ARG A N 1
ATOM 1003 C CA . ARG A 1 127 ? 20.829 0.375 -35.910 1.00 78.19 127 ARG A CA 1
ATOM 1004 C C . ARG A 1 127 ? 21.008 -0.947 -36.656 1.00 78.19 127 ARG A C 1
ATOM 1006 O O . ARG A 1 127 ? 21.782 -1.000 -37.613 1.00 78.19 127 ARG A O 1
ATOM 1013 N N . GLU A 1 128 ? 20.363 -2.022 -36.213 1.00 73.88 128 GLU A N 1
ATOM 1014 C CA . GLU A 1 128 ? 20.380 -3.304 -36.922 1.00 73.88 128 GLU A CA 1
ATOM 1015 C C . GLU A 1 128 ? 19.535 -3.255 -38.199 1.00 73.88 128 GLU A C 1
ATOM 1017 O O . GLU A 1 128 ? 19.996 -3.714 -39.250 1.00 73.88 128 GLU A O 1
ATOM 1022 N N . HIS A 1 129 ? 18.369 -2.609 -38.161 1.00 66.88 129 HIS A N 1
ATOM 1023 C CA . HIS A 1 129 ? 17.570 -2.345 -39.359 1.00 66.88 129 HIS A CA 1
ATOM 1024 C C . HIS A 1 129 ? 18.315 -1.457 -40.368 1.00 66.88 129 HIS A C 1
ATOM 1026 O O . HIS A 1 129 ? 18.436 -1.832 -41.534 1.00 66.88 129 HIS A O 1
ATOM 1032 N N . GLU A 1 130 ? 18.942 -0.360 -39.927 1.00 70.31 130 GLU A N 1
ATOM 1033 C CA . GLU A 1 130 ? 19.735 0.524 -40.801 1.00 70.31 130 GLU A CA 1
ATOM 1034 C C . GLU A 1 130 ? 20.934 -0.176 -41.468 1.00 70.31 130 GLU A C 1
ATOM 1036 O O . GLU A 1 130 ? 21.334 0.188 -42.576 1.00 70.31 130 GLU A O 1
ATOM 1041 N N . LYS A 1 131 ? 21.536 -1.183 -40.821 1.00 62.97 131 LYS A N 1
ATOM 1042 C CA . LYS A 1 131 ? 22.610 -1.996 -41.422 1.00 62.97 131 LYS A CA 1
ATOM 1043 C C . LYS A 1 131 ? 22.087 -3.004 -42.439 1.00 62.97 131 LYS A C 1
ATOM 1045 O O . LYS A 1 131 ? 22.795 -3.309 -43.399 1.00 62.97 131 LYS A O 1
ATOM 1050 N N . THR A 1 132 ? 20.888 -3.532 -42.219 1.00 59.56 132 THR A N 1
ATOM 1051 C CA . THR A 1 132 ? 20.286 -4.566 -43.068 1.00 59.56 132 THR A CA 1
ATOM 1052 C C . THR A 1 132 ? 19.720 -3.969 -44.360 1.00 59.56 132 THR A C 1
ATOM 1054 O O . THR A 1 132 ? 19.808 -4.602 -45.411 1.00 59.56 132 THR A O 1
ATOM 1057 N N . ASP A 1 133 ? 19.267 -2.712 -44.318 1.00 57.97 133 ASP A N 1
ATOM 1058 C CA . ASP A 1 133 ? 18.748 -1.974 -45.477 1.00 57.97 133 ASP A CA 1
ATOM 1059 C C . ASP A 1 133 ? 19.827 -1.296 -46.339 1.00 57.97 133 ASP A C 1
ATOM 1061 O O . ASP A 1 133 ? 19.495 -0.624 -47.317 1.00 57.97 133 ASP A O 1
ATOM 1065 N N . GLN A 1 134 ? 21.127 -1.471 -46.056 1.00 54.97 134 GLN A N 1
ATOM 1066 C CA . GLN A 1 134 ? 22.166 -1.002 -46.981 1.00 54.97 134 GLN A CA 1
ATOM 1067 C C . GLN A 1 134 ? 22.208 -1.911 -48.221 1.00 54.97 134 GLN A C 1
ATOM 1069 O O . GLN A 1 134 ? 22.674 -3.053 -48.126 1.00 54.97 134 GLN A O 1
ATOM 1074 N N . PRO A 1 135 ? 21.791 -1.442 -49.417 1.00 52.50 135 PRO A N 1
ATOM 1075 C CA . PRO A 1 135 ? 21.926 -2.242 -50.621 1.00 52.50 135 PRO A CA 1
ATOM 1076 C C . PRO A 1 135 ? 23.414 -2.497 -50.861 1.00 52.50 135 PRO A C 1
ATOM 1078 O O . PRO A 1 135 ? 24.214 -1.558 -50.920 1.00 52.50 135 PRO A O 1
ATOM 1081 N N . LYS A 1 136 ? 23.794 -3.774 -51.010 1.00 56.19 136 LYS A N 1
ATOM 1082 C CA . LYS A 1 136 ? 25.136 -4.179 -51.447 1.00 56.19 136 LYS A CA 1
ATOM 1083 C C . LYS A 1 136 ? 25.510 -3.344 -52.674 1.00 56.19 136 LYS A C 1
ATOM 1085 O O . LYS A 1 136 ? 25.003 -3.598 -53.765 1.00 56.19 136 LYS A O 1
ATOM 1090 N N . ARG A 1 137 ? 26.400 -2.356 -52.514 1.00 52.44 137 ARG A N 1
ATOM 109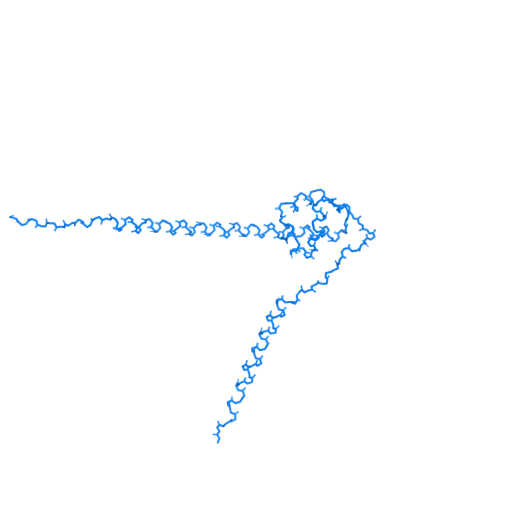1 C CA . ARG A 1 137 ? 27.065 -1.688 -53.640 1.00 52.44 137 ARG A CA 1
ATOM 1092 C C . ARG A 1 137 ? 27.855 -2.764 -54.374 1.00 52.44 137 ARG A C 1
ATOM 1094 O O . ARG A 1 137 ? 28.937 -3.153 -53.944 1.00 52.44 137 ARG A O 1
ATOM 1101 N N . ILE A 1 138 ? 27.267 -3.285 -55.444 1.00 57.56 138 ILE A N 1
ATOM 1102 C CA . ILE A 1 138 ? 27.893 -4.260 -56.325 1.00 57.56 138 ILE A CA 1
ATOM 1103 C C . ILE A 1 138 ? 29.096 -3.552 -56.952 1.00 57.56 138 ILE A C 1
ATOM 1105 O O . ILE A 1 138 ? 28.958 -2.607 -57.727 1.00 57.56 138 ILE A O 1
ATOM 1109 N N . THR A 1 139 ? 30.291 -3.965 -56.548 1.00 56.75 139 THR A N 1
ATOM 1110 C CA . THR A 1 139 ? 31.568 -3.495 -57.074 1.00 56.75 139 THR A CA 1
ATOM 1111 C C . THR A 1 139 ? 31.767 -4.043 -58.485 1.00 56.75 139 THR A C 1
ATOM 1113 O O . THR A 1 139 ? 32.308 -5.125 -58.690 1.00 56.75 139 THR A O 1
ATOM 1116 N N . GLY A 1 140 ? 31.335 -3.281 -59.488 1.00 46.66 140 GLY A N 1
ATOM 1117 C CA . GLY A 1 140 ? 31.683 -3.525 -60.885 1.00 46.66 140 GLY A CA 1
ATOM 1118 C C . GLY A 1 140 ? 33.051 -2.932 -61.219 1.00 46.66 140 GLY A C 1
ATOM 1119 O O . GLY A 1 140 ? 33.143 -1.771 -61.602 1.00 46.66 140 GLY A O 1
ATOM 1120 N N . LYS A 1 141 ? 34.122 -3.726 -61.089 1.00 48.72 141 LYS A N 1
ATOM 1121 C CA . LYS A 1 141 ? 35.410 -3.465 -61.756 1.00 48.72 141 LYS A CA 1
ATOM 1122 C C . LYS A 1 141 ? 35.187 -3.535 -63.274 1.00 48.72 141 LYS A C 1
ATOM 1124 O O . LYS A 1 141 ? 35.167 -4.625 -63.840 1.00 48.72 141 LYS A O 1
ATOM 1129 N N . GLY A 1 142 ? 35.039 -2.385 -63.925 1.00 45.06 142 GLY A N 1
ATOM 1130 C CA . GLY A 1 142 ? 35.172 -2.266 -65.375 1.00 45.06 142 GLY A CA 1
ATOM 1131 C C . GLY A 1 142 ? 36.646 -2.364 -65.762 1.00 45.06 142 GLY A C 1
ATOM 1132 O O . GLY A 1 142 ? 37.395 -1.410 -65.581 1.00 45.06 142 GLY A O 1
ATOM 1133 N N . LYS A 1 143 ? 37.066 -3.540 -66.237 1.00 48.00 143 LYS A N 1
ATOM 1134 C CA . LYS A 1 143 ? 38.258 -3.697 -67.076 1.00 48.00 143 LYS A CA 1
ATOM 1135 C C . LYS A 1 143 ? 37.929 -3.130 -68.459 1.00 48.00 143 LYS A C 1
ATOM 1137 O O . LYS A 1 143 ? 37.064 -3.691 -69.126 1.00 48.00 143 LYS A O 1
ATOM 1142 N N . THR A 1 144 ? 38.656 -2.106 -68.879 1.00 51.16 144 THR A N 1
ATOM 1143 C CA . THR A 1 144 ? 38.988 -1.815 -70.283 1.00 51.16 144 THR A CA 1
ATOM 1144 C C . THR A 1 144 ? 40.401 -1.283 -70.309 1.00 51.16 144 THR A C 1
ATOM 1146 O O . THR A 1 144 ? 40.663 -0.375 -69.487 1.00 51.16 144 THR A O 1
#

pLDDT: mean 75.5, std 16.27, range [45.06, 93.56]